Protein AF-A0A956KQZ9-F1 (afdb_monomer)

Sequence (153 aa):
MARKAAVLVLIGLALMGCQDGLDLLGSIDGHESFGSSGGTMQTPDGIVEVEVERGALAGEIEFSVGRLDDCMPRAVGCYEIEPAGLTLDQPVTVSLDVADLVSETGTLDAPQELTVYVQSRGRWIPVGSSTTDSALVIVELETLGPVALVPTT

Nearest PDB structures (foldseek):
  3ud2-assembly3_A  TM=7.512E-01  e=1.043E-05  Homo sapiens
  3ud2-assembly1_C  TM=6.882E-01  e=5.600E-05  Homo sapiens
  2kxs-assembly1_A  TM=6.429E-01  e=1.748E-04  Homo sapiens
  2kxr-assembly1_A  TM=5.606E-01  e=9.654E-03  Homo sapiens

pLDDT: mean 84.23, std 17.32, range [41.22, 98.31]

Structure (mmCIF, N/CA/C/O backbone):
data_AF-A0A956KQZ9-F1
#
_entry.id   AF-A0A956KQZ9-F1
#
loop_
_atom_site.group_PDB
_atom_site.id
_atom_site.type_symbol
_atom_site.label_atom_id
_atom_site.label_alt_id
_atom_site.label_comp_id
_atom_site.label_asym_id
_atom_site.label_entity_id
_atom_site.label_seq_id
_atom_site.pdbx_PDB_ins_code
_atom_site.Cartn_x
_atom_site.Cartn_y
_atom_site.Cartn_z
_atom_site.occupancy
_atom_site.B_iso_or_equiv
_atom_site.auth_seq_id
_atom_site.auth_comp_id
_atom_site.auth_asym_id
_atom_site.auth_atom_id
_atom_site.pdbx_PDB_model_num
ATOM 1 N N . MET A 1 1 ? -18.264 43.324 4.568 1.00 42.62 1 MET A N 1
ATOM 2 C CA . MET A 1 1 ? -17.672 42.977 5.879 1.00 42.62 1 MET A CA 1
ATOM 3 C C . MET A 1 1 ? -16.880 41.689 5.702 1.00 42.62 1 MET A C 1
ATOM 5 O O . MET A 1 1 ? -17.488 40.635 5.608 1.00 42.62 1 MET A O 1
ATOM 9 N N . ALA A 1 2 ? -15.557 41.773 5.546 1.00 41.22 2 ALA A N 1
ATOM 10 C CA . ALA A 1 2 ? -14.693 40.617 5.301 1.00 41.22 2 ALA A CA 1
ATOM 11 C C . ALA A 1 2 ? -13.972 40.242 6.602 1.00 41.22 2 ALA A C 1
ATOM 13 O O . ALA A 1 2 ? -13.228 41.057 7.149 1.00 41.22 2 ALA A O 1
ATOM 14 N N . ARG A 1 3 ? -14.223 39.037 7.122 1.00 48.00 3 ARG A N 1
ATOM 15 C CA . ARG A 1 3 ? -13.504 38.495 8.279 1.00 48.00 3 ARG A CA 1
ATOM 16 C C . ARG A 1 3 ? -12.276 37.750 7.759 1.00 48.00 3 ARG A C 1
ATOM 18 O O . ARG A 1 3 ? -12.416 36.746 7.073 1.00 48.00 3 ARG A O 1
ATOM 25 N N . LYS A 1 4 ? -11.086 38.281 8.044 1.00 48.31 4 LYS A N 1
ATOM 26 C CA . LYS A 1 4 ? -9.807 37.607 7.791 1.00 48.31 4 LYS A CA 1
ATOM 27 C C . LYS A 1 4 ? -9.630 36.518 8.852 1.00 48.31 4 LYS A C 1
ATOM 29 O O . LYS A 1 4 ? -9.634 36.836 10.039 1.00 48.31 4 LYS A O 1
ATOM 34 N N . ALA A 1 5 ? -9.524 35.262 8.429 1.00 52.19 5 ALA A N 1
ATOM 35 C CA . ALA A 1 5 ? -9.181 34.143 9.300 1.00 52.19 5 ALA A CA 1
ATOM 36 C C . ALA A 1 5 ? -7.662 34.131 9.525 1.00 52.19 5 ALA A C 1
ATOM 38 O O . ALA A 1 5 ? -6.889 34.206 8.571 1.00 52.19 5 ALA A O 1
ATOM 39 N N . ALA A 1 6 ? -7.248 34.091 10.790 1.00 48.09 6 ALA A N 1
ATOM 40 C CA . ALA A 1 6 ? -5.859 33.926 11.187 1.00 48.09 6 ALA A CA 1
ATOM 41 C C . ALA A 1 6 ? -5.552 32.425 11.251 1.00 48.09 6 ALA A C 1
ATOM 43 O O . ALA A 1 6 ? -6.156 31.706 12.044 1.00 48.09 6 ALA A O 1
ATOM 44 N N . VAL A 1 7 ? -4.642 31.964 10.395 1.00 53.41 7 VAL A N 1
ATOM 45 C CA . VAL A 1 7 ? -4.077 30.612 10.455 1.00 53.41 7 VAL A CA 1
ATOM 46 C C . VAL A 1 7 ? -2.977 30.633 11.512 1.00 53.41 7 VAL A C 1
ATOM 48 O O . VAL A 1 7 ? -1.990 31.355 11.381 1.00 53.41 7 VAL A O 1
ATOM 51 N N . LEU A 1 8 ? -3.195 29.891 12.594 1.00 47.41 8 LEU A N 1
ATOM 52 C CA . LEU A 1 8 ? -2.246 29.711 13.684 1.00 47.41 8 LEU A CA 1
ATOM 53 C C . LEU A 1 8 ? -1.378 28.490 13.347 1.00 47.41 8 LEU A C 1
ATOM 55 O O . LEU A 1 8 ? -1.862 27.363 13.378 1.00 47.41 8 LEU A O 1
ATOM 59 N N . VAL A 1 9 ? -0.114 28.714 12.991 1.00 52.19 9 VAL A N 1
ATOM 60 C CA . VAL A 1 9 ? 0.866 27.642 12.768 1.00 52.19 9 VAL A CA 1
ATOM 61 C C . VAL A 1 9 ? 1.440 27.243 14.127 1.00 52.19 9 VAL A C 1
ATOM 63 O O . VAL A 1 9 ? 2.220 27.986 14.722 1.00 52.19 9 VAL A O 1
ATOM 66 N N . LEU A 1 10 ? 1.015 26.090 14.644 1.00 51.75 10 LEU A N 1
ATOM 67 C CA . LEU A 1 10 ? 1.613 25.448 15.814 1.00 51.75 10 LEU A CA 1
ATOM 68 C C . LEU A 1 10 ? 2.808 24.615 15.344 1.00 51.75 10 LEU A C 1
ATOM 70 O O . LEU A 1 10 ? 2.645 23.554 14.751 1.00 51.75 10 LEU A O 1
ATOM 74 N N . ILE A 1 11 ? 4.011 25.125 15.598 1.00 57.72 11 ILE A N 1
ATOM 75 C CA . ILE A 1 11 ? 5.265 24.391 15.419 1.00 57.72 11 ILE A CA 1
ATOM 76 C C . ILE A 1 11 ? 5.367 23.402 16.584 1.00 57.72 11 ILE A C 1
ATOM 78 O O . ILE A 1 11 ? 5.713 23.776 17.706 1.00 57.72 11 ILE A O 1
ATOM 82 N N . GLY A 1 12 ? 4.978 22.155 16.321 1.00 49.84 12 GLY A N 1
ATOM 83 C CA . GLY A 1 12 ? 5.134 21.031 17.235 1.00 49.84 12 GLY A CA 1
ATOM 84 C C . GLY A 1 12 ? 6.600 20.619 17.326 1.00 49.84 12 GLY A C 1
ATOM 85 O O . GLY A 1 12 ? 7.240 20.315 16.325 1.00 49.84 12 GLY A O 1
ATOM 86 N N . LEU A 1 13 ? 7.126 20.652 18.545 1.00 58.69 13 LEU A N 1
ATOM 87 C CA . LEU A 1 13 ? 8.475 20.257 18.923 1.00 58.69 13 LEU A CA 1
ATOM 88 C C . LEU A 1 13 ? 8.593 18.723 18.829 1.00 58.69 13 LEU A C 1
ATOM 90 O O . LEU A 1 13 ? 7.997 18.017 19.641 1.00 58.69 13 LEU A O 1
ATOM 94 N N . ALA A 1 14 ? 9.335 18.207 17.847 1.00 51.03 14 ALA A N 1
ATOM 95 C CA . ALA A 1 14 ? 9.614 16.778 17.736 1.00 51.03 14 ALA A CA 1
ATOM 96 C C . ALA A 1 14 ? 10.553 16.339 18.872 1.00 51.03 14 ALA A C 1
ATOM 98 O O . ALA A 1 14 ? 11.700 16.783 18.965 1.00 51.03 14 ALA A O 1
ATOM 99 N N . LEU A 1 15 ? 10.044 15.484 19.761 1.00 53.75 15 LEU A N 1
ATOM 100 C CA . LEU A 1 15 ? 10.846 14.760 20.738 1.00 53.75 15 LEU A CA 1
ATOM 101 C C . LEU A 1 15 ? 11.650 13.695 19.994 1.00 53.75 15 L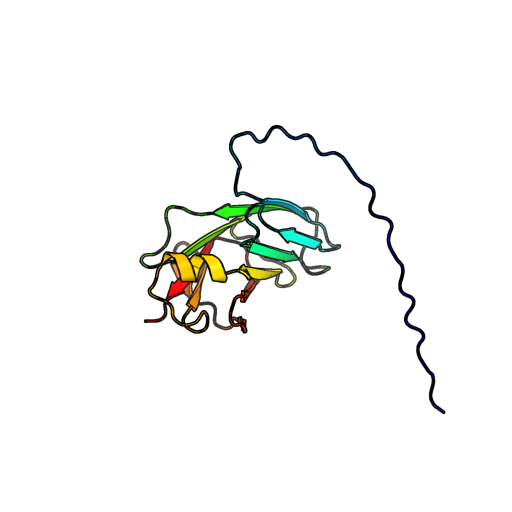EU A C 1
ATOM 103 O O . LEU A 1 15 ? 11.100 12.754 19.433 1.00 53.75 15 LEU A O 1
ATOM 107 N N . MET A 1 16 ? 12.964 13.883 19.999 1.00 58.47 16 MET A N 1
ATOM 108 C CA . MET A 1 16 ? 13.949 12.961 19.455 1.00 58.47 16 MET A CA 1
ATOM 109 C C . MET A 1 16 ? 14.029 11.736 20.377 1.00 58.47 16 MET A C 1
ATOM 111 O O . MET A 1 16 ? 14.723 11.755 21.394 1.00 58.47 16 MET A O 1
ATOM 115 N N . GLY A 1 17 ? 13.249 10.702 20.066 1.00 50.97 17 GLY A N 1
ATOM 116 C CA . GLY A 1 17 ? 13.394 9.375 20.654 1.00 50.97 17 GLY A CA 1
ATOM 117 C C . GLY A 1 17 ? 14.443 8.586 19.876 1.00 50.97 17 GLY A C 1
ATOM 118 O O . GLY A 1 17 ? 14.237 8.287 18.706 1.00 50.97 17 GLY A O 1
ATOM 119 N N . CYS A 1 18 ? 15.569 8.257 20.514 1.00 54.16 18 CYS A N 1
ATOM 120 C CA . CYS A 1 18 ? 16.471 7.218 20.021 1.00 54.16 18 CYS A CA 1
ATOM 121 C C . CYS A 1 18 ? 15.735 5.874 20.062 1.00 54.16 18 CYS A C 1
ATOM 123 O O . CYS A 1 18 ? 15.503 5.335 21.145 1.00 54.16 18 CYS A O 1
ATOM 125 N N . GLN A 1 19 ? 15.390 5.330 18.899 1.00 50.03 19 GLN A N 1
ATOM 126 C CA . GLN A 1 19 ? 15.117 3.906 18.730 1.00 50.03 19 GLN A CA 1
ATOM 127 C C . GLN A 1 19 ? 16.396 3.254 18.197 1.00 50.03 19 GLN A C 1
ATOM 129 O O . GLN A 1 19 ? 16.577 3.082 16.998 1.00 50.03 19 GLN A O 1
ATOM 134 N N . ASP A 1 20 ? 17.315 2.925 19.107 1.00 47.59 20 ASP A N 1
ATOM 135 C CA . ASP A 1 20 ? 18.424 2.013 18.815 1.00 47.59 20 ASP A CA 1
ATOM 136 C C . ASP A 1 20 ? 17.873 0.576 18.799 1.00 47.59 20 ASP A C 1
ATOM 138 O O . ASP A 1 20 ? 17.971 -0.169 19.777 1.00 47.59 20 ASP A O 1
ATOM 142 N N . GLY A 1 21 ? 17.221 0.218 17.692 1.00 49.91 21 GLY A N 1
ATOM 143 C CA . GLY A 1 21 ? 16.842 -1.147 17.341 1.00 49.91 21 GLY A CA 1
ATOM 144 C C . GLY A 1 21 ? 17.876 -1.727 16.381 1.00 49.91 21 GLY A C 1
ATOM 145 O O . GLY A 1 21 ? 18.077 -1.220 15.284 1.00 49.91 21 GLY A O 1
ATOM 146 N N . LEU A 1 22 ? 18.574 -2.770 16.820 1.00 45.88 22 LEU A N 1
ATOM 147 C CA . LEU A 1 22 ? 19.543 -3.546 16.043 1.00 45.88 22 LEU A CA 1
ATOM 148 C C . LEU A 1 22 ? 18.841 -4.379 14.945 1.00 45.88 22 LEU A C 1
ATOM 150 O O . LEU A 1 22 ? 18.826 -5.604 15.019 1.00 45.88 22 LEU A O 1
ATOM 154 N N . ASP A 1 23 ? 18.309 -3.731 13.908 1.00 45.66 23 ASP A N 1
ATOM 155 C CA . ASP A 1 23 ? 17.881 -4.371 12.654 1.00 45.66 23 ASP A CA 1
ATOM 156 C C . ASP A 1 23 ? 19.072 -4.472 11.691 1.00 45.66 23 ASP A C 1
ATOM 158 O O . ASP A 1 23 ? 19.242 -3.694 10.756 1.00 45.66 23 ASP A O 1
ATOM 162 N N . LEU A 1 24 ? 19.974 -5.424 11.949 1.00 48.03 24 LEU A N 1
ATOM 163 C CA . LEU A 1 24 ? 21.173 -5.633 11.118 1.00 48.03 24 LEU A CA 1
ATOM 164 C C . LEU A 1 24 ? 20.947 -6.516 9.883 1.00 48.03 24 LEU A C 1
ATOM 166 O O . LEU A 1 24 ? 21.907 -6.883 9.208 1.00 48.03 24 LEU A O 1
ATOM 170 N N . LEU A 1 25 ? 19.695 -6.809 9.551 1.00 47.50 25 LEU A N 1
ATOM 171 C CA . LEU A 1 25 ? 19.276 -7.290 8.239 1.00 47.50 25 LEU A CA 1
ATOM 172 C C . LEU A 1 25 ? 17.991 -6.527 7.930 1.0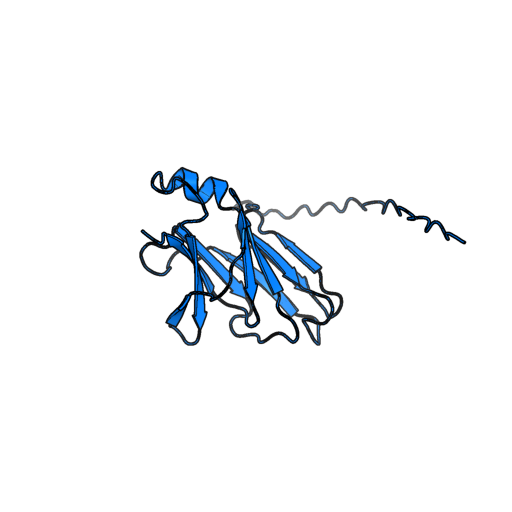0 47.50 25 LEU A C 1
ATOM 174 O O . LEU A 1 25 ? 16.944 -6.913 8.430 1.00 47.50 25 LEU A O 1
ATOM 178 N N . GLY A 1 26 ? 18.110 -5.391 7.236 1.00 51.31 26 GLY A N 1
ATOM 179 C CA . GLY A 1 26 ? 17.018 -4.435 7.041 1.00 51.31 26 GLY A CA 1
ATOM 180 C C . GLY A 1 26 ? 15.742 -5.123 6.575 1.00 51.31 26 GLY A C 1
ATOM 181 O O . GLY A 1 26 ? 15.654 -5.537 5.419 1.00 51.31 26 GLY A O 1
ATOM 182 N N . SER A 1 27 ? 14.786 -5.268 7.493 1.00 64.38 27 SER A N 1
ATOM 183 C CA . SER A 1 27 ? 13.428 -5.621 7.124 1.00 64.38 27 SER A CA 1
ATOM 184 C C . SER A 1 27 ? 12.876 -4.446 6.331 1.00 64.38 27 SER A C 1
ATOM 186 O O . SER A 1 27 ? 12.972 -3.298 6.764 1.00 64.38 27 SER A O 1
ATOM 188 N N . ILE A 1 28 ? 12.352 -4.730 5.146 1.00 74.69 28 ILE A N 1
ATOM 189 C CA . ILE A 1 28 ? 11.603 -3.754 4.348 1.00 74.69 28 ILE A CA 1
ATOM 190 C C . ILE A 1 28 ? 10.152 -3.649 4.829 1.00 74.69 28 ILE A C 1
ATOM 192 O O . ILE A 1 28 ? 9.373 -2.888 4.260 1.00 74.69 28 ILE A O 1
ATOM 196 N N . ASP A 1 29 ? 9.808 -4.390 5.884 1.00 84.31 29 ASP A N 1
ATOM 197 C CA . ASP A 1 29 ? 8.474 -4.402 6.448 1.00 84.31 29 ASP A CA 1
ATOM 198 C C . ASP A 1 29 ? 8.303 -3.231 7.426 1.00 84.31 29 ASP A C 1
ATOM 200 O O . ASP A 1 29 ? 9.088 -3.047 8.361 1.00 84.31 29 ASP A O 1
ATOM 204 N N . GLY A 1 30 ? 7.275 -2.415 7.200 1.00 88.56 30 GLY A N 1
ATOM 205 C CA . GLY A 1 30 ? 6.838 -1.379 8.134 1.00 88.56 30 GLY A CA 1
ATOM 206 C C . GLY A 1 30 ? 5.770 -1.923 9.079 1.00 88.56 30 GLY A C 1
ATOM 207 O O . GLY A 1 30 ? 4.910 -2.683 8.642 1.00 88.56 30 GLY A O 1
ATOM 208 N N . HIS A 1 31 ? 5.782 -1.504 10.347 1.00 94.12 31 HIS A N 1
ATOM 209 C CA . HIS A 1 31 ? 4.767 -1.870 11.341 1.00 94.12 31 HIS A CA 1
ATOM 210 C C . HIS A 1 31 ? 4.330 -0.646 12.153 1.00 94.12 31 HIS A C 1
ATOM 212 O O . HIS A 1 31 ? 5.179 0.088 12.656 1.00 94.12 31 HIS A O 1
ATOM 218 N N . GLU A 1 32 ? 3.023 -0.445 12.324 1.00 95.56 32 GLU A N 1
ATOM 219 C CA . GLU A 1 32 ? 2.470 0.633 13.154 1.00 95.56 32 GLU A CA 1
ATOM 220 C C . GLU A 1 32 ? 1.094 0.234 13.713 1.00 95.56 32 GLU A C 1
ATOM 222 O O . GLU A 1 32 ? 0.322 -0.465 13.063 1.00 95.56 32 GLU A O 1
ATOM 227 N N . SER A 1 33 ? 0.763 0.673 14.930 1.00 97.19 33 SER A N 1
ATOM 228 C CA . SER A 1 33 ? -0.578 0.504 15.504 1.00 97.19 33 SER A CA 1
ATOM 229 C C . SER A 1 33 ? -1.429 1.751 15.291 1.00 97.19 33 SER A C 1
ATOM 231 O O . SER A 1 33 ? -1.069 2.843 15.729 1.00 97.19 33 SER A O 1
ATOM 233 N N . PHE A 1 34 ? -2.600 1.577 14.682 1.00 97.25 34 PHE A N 1
ATOM 234 C CA . PHE A 1 34 ? -3.561 2.649 14.440 1.00 97.25 34 PHE A CA 1
ATOM 235 C C . PHE A 1 34 ? -4.839 2.438 15.236 1.00 97.25 34 PHE A C 1
ATOM 237 O O . PHE A 1 34 ? -5.363 1.333 15.320 1.00 97.25 34 PHE A O 1
ATOM 244 N N . GLY A 1 35 ? -5.381 3.523 15.784 1.00 96.94 35 GLY A N 1
ATOM 245 C CA . GLY A 1 35 ? -6.708 3.547 16.395 1.00 96.94 35 GLY A CA 1
ATOM 246 C C . GLY A 1 35 ? -7.684 4.426 15.620 1.00 96.94 35 GLY A C 1
ATOM 247 O O . GLY A 1 35 ? -7.420 4.881 14.508 1.00 96.94 35 GLY A O 1
ATOM 248 N N . SER A 1 36 ? -8.800 4.776 16.258 1.00 97.44 36 SER A N 1
ATOM 249 C CA . SER A 1 36 ? -9.831 5.638 15.661 1.00 97.44 36 SER A CA 1
ATOM 250 C C . SER A 1 36 ? -9.346 7.046 15.293 1.00 97.44 36 SER A C 1
ATOM 252 O O . SER A 1 36 ? -10.044 7.777 14.592 1.00 97.44 36 SER A O 1
ATOM 254 N N . SER A 1 37 ? -8.186 7.475 15.799 1.00 97.56 37 SER A N 1
ATOM 255 C CA . SER A 1 37 ? -7.569 8.753 15.435 1.00 97.56 37 SER A CA 1
ATOM 256 C C . SER A 1 37 ? -7.055 8.792 13.998 1.00 97.56 37 SER A C 1
ATOM 258 O O . SER A 1 37 ? -6.892 9.901 13.487 1.00 97.56 37 SER A O 1
ATOM 260 N N . GLY A 1 38 ? -6.832 7.629 13.376 1.00 97.62 38 GLY A N 1
ATOM 261 C CA . GLY A 1 38 ? -6.080 7.513 12.133 1.00 97.62 38 GLY A CA 1
ATOM 262 C C . GLY A 1 38 ? -4.576 7.695 12.351 1.00 97.62 38 GLY A C 1
ATOM 263 O O . GLY A 1 38 ? -4.109 7.741 13.497 1.00 97.62 38 GLY A O 1
ATOM 264 N N . GLY A 1 39 ? -3.839 7.824 11.252 1.00 97.75 39 GLY A N 1
ATOM 265 C CA . GLY A 1 39 ? -2.394 8.031 11.232 1.00 97.75 39 GLY A CA 1
ATOM 266 C C . GLY A 1 39 ? -1.793 7.730 9.861 1.00 97.75 39 GLY A C 1
ATOM 267 O O . GLY A 1 39 ? -2.513 7.439 8.913 1.00 97.75 39 GLY A O 1
ATOM 268 N N . THR A 1 40 ? -0.473 7.805 9.770 1.00 97.88 40 THR A N 1
ATOM 269 C CA . THR A 1 40 ? 0.290 7.502 8.554 1.00 97.88 40 THR A CA 1
ATOM 270 C C . THR A 1 40 ? 1.440 6.575 8.912 1.00 97.88 40 THR A C 1
ATOM 272 O O . THR A 1 40 ? 2.115 6.841 9.904 1.00 97.88 40 THR A O 1
ATOM 275 N N . MET A 1 41 ? 1.696 5.552 8.101 1.00 96.06 41 MET A N 1
ATOM 276 C CA . MET A 1 41 ? 2.939 4.773 8.146 1.00 96.06 41 MET A CA 1
ATOM 277 C C . MET A 1 41 ? 3.600 4.774 6.775 1.00 96.06 41 MET A C 1
ATOM 279 O O . MET A 1 41 ? 2.917 4.804 5.754 1.00 96.06 41 MET A O 1
ATOM 283 N N . GLN A 1 42 ? 4.923 4.684 6.765 1.00 95.44 42 GLN A N 1
ATOM 284 C CA . GLN A 1 42 ? 5.716 4.496 5.558 1.00 95.44 42 GLN A CA 1
ATOM 285 C C . GLN A 1 42 ? 6.624 3.281 5.751 1.00 95.44 42 GLN A C 1
ATOM 287 O O . GLN A 1 42 ? 7.145 3.067 6.849 1.00 95.44 42 GLN A O 1
ATOM 292 N N . THR A 1 43 ? 6.808 2.474 4.709 1.00 92.94 43 THR A N 1
ATOM 293 C CA . THR A 1 43 ? 7.775 1.373 4.734 1.00 92.94 43 THR A CA 1
ATOM 294 C C . THR A 1 43 ? 9.205 1.912 4.867 1.00 92.94 43 THR A C 1
ATOM 296 O O . THR A 1 43 ? 9.494 3.015 4.396 1.00 92.94 43 THR A O 1
ATOM 299 N N . PRO A 1 44 ? 10.141 1.162 5.480 1.00 90.88 44 PRO A N 1
ATOM 300 C CA . PRO A 1 44 ? 11.533 1.597 5.631 1.00 90.88 44 PRO A CA 1
ATOM 301 C C . PRO A 1 44 ? 12.253 1.928 4.315 1.00 90.88 44 PRO A C 1
ATOM 303 O O . PRO A 1 44 ? 13.184 2.734 4.311 1.00 90.88 44 PRO A O 1
ATOM 306 N N . ASP A 1 45 ? 11.835 1.313 3.206 1.00 87.81 45 ASP A N 1
ATOM 307 C CA . ASP A 1 45 ? 12.346 1.593 1.860 1.00 87.81 45 ASP A CA 1
ATOM 308 C C . ASP A 1 45 ? 11.725 2.847 1.215 1.00 87.81 45 ASP A C 1
ATOM 310 O O . ASP A 1 45 ? 12.174 3.278 0.157 1.00 87.81 45 ASP A O 1
ATOM 314 N N . GLY A 1 46 ? 10.726 3.458 1.857 1.00 91.62 46 GLY A N 1
ATOM 315 C CA . GLY A 1 46 ? 10.044 4.659 1.388 1.00 91.62 46 GLY A CA 1
ATOM 316 C C . GLY A 1 46 ? 9.043 4.425 0.257 1.00 91.62 46 GLY A C 1
ATOM 317 O O . GLY A 1 46 ? 8.397 5.384 -0.161 1.00 91.62 46 GLY A O 1
ATOM 318 N N . ILE A 1 47 ? 8.892 3.186 -0.227 1.00 92.31 47 ILE A N 1
ATOM 319 C CA . ILE A 1 47 ? 8.100 2.900 -1.427 1.00 92.31 47 ILE A CA 1
ATOM 320 C C . ILE A 1 47 ? 6.602 2.950 -1.140 1.00 92.31 47 ILE A C 1
ATOM 322 O O . ILE A 1 47 ? 5.848 3.452 -1.969 1.00 92.31 47 ILE A O 1
ATOM 326 N N . VAL A 1 48 ? 6.151 2.440 0.005 1.00 95.19 48 VAL A N 1
ATOM 327 C CA . VAL A 1 48 ? 4.725 2.401 0.339 1.00 95.19 48 VAL A CA 1
ATOM 328 C C . VAL A 1 48 ? 4.436 3.312 1.517 1.00 95.19 48 VAL A C 1
ATOM 330 O O . VAL A 1 48 ? 5.043 3.194 2.577 1.00 95.19 48 VAL A O 1
ATOM 333 N N . GLU A 1 49 ? 3.455 4.187 1.343 1.00 96.81 49 GLU A N 1
ATOM 334 C CA . GLU A 1 49 ? 2.845 4.974 2.408 1.00 96.81 49 GLU A CA 1
ATOM 335 C C . GLU A 1 49 ? 1.371 4.578 2.545 1.00 96.81 49 GLU A C 1
ATOM 337 O O . GLU A 1 49 ? 0.652 4.449 1.552 1.00 96.81 49 GLU A O 1
ATOM 342 N N . VAL A 1 50 ? 0.922 4.372 3.781 1.00 97.50 50 VAL A N 1
ATOM 343 C CA . VAL A 1 50 ? -0.474 4.085 4.122 1.00 97.50 50 VAL A CA 1
ATOM 344 C C . VAL A 1 50 ? -0.980 5.186 5.041 1.00 97.50 50 VAL A C 1
ATOM 346 O O . VAL A 1 50 ? -0.462 5.370 6.143 1.00 97.50 50 VAL A O 1
ATOM 349 N N . GLU A 1 51 ? -2.018 5.892 4.608 1.00 98.31 51 GLU A N 1
ATOM 350 C CA . GLU A 1 51 ? -2.757 6.867 5.403 1.00 98.31 51 GLU A CA 1
ATOM 351 C C . GLU A 1 51 ? -4.098 6.268 5.841 1.00 98.31 51 GLU A C 1
ATOM 353 O O . GLU A 1 51 ? -4.963 5.916 5.034 1.00 98.31 51 GLU A O 1
ATOM 358 N N . VAL A 1 52 ? -4.268 6.161 7.156 1.00 97.75 52 VAL A N 1
ATOM 359 C CA . VAL A 1 52 ? -5.499 5.728 7.807 1.00 97.75 52 VAL A CA 1
ATOM 360 C C . VAL A 1 52 ? -6.292 6.957 8.222 1.00 97.75 52 VAL A C 1
ATOM 362 O O . VAL A 1 52 ? -5.885 7.695 9.124 1.00 97.75 52 VAL A O 1
ATOM 365 N N . GLU A 1 53 ? -7.452 7.168 7.601 1.00 96.38 53 GLU A N 1
ATOM 366 C CA . GLU A 1 53 ? -8.320 8.290 7.948 1.00 96.38 53 GLU A CA 1
ATOM 367 C C . GLU A 1 53 ? -8.919 8.156 9.358 1.00 96.38 53 GLU A C 1
ATOM 369 O O . GLU A 1 53 ? -9.115 7.069 9.919 1.00 96.38 53 GLU A O 1
ATOM 374 N N . ARG A 1 54 ? -9.261 9.301 9.959 1.00 97.62 54 ARG A N 1
ATOM 375 C CA . ARG A 1 54 ? -9.924 9.323 11.264 1.00 97.62 54 ARG A CA 1
ATOM 376 C C . ARG A 1 54 ? -11.289 8.647 11.173 1.00 97.62 54 ARG A C 1
ATOM 378 O O . ARG A 1 54 ? -12.205 9.158 10.537 1.00 97.62 54 ARG A O 1
ATOM 385 N N . GLY A 1 55 ? -11.467 7.601 11.971 1.00 96.62 55 GLY A N 1
ATOM 386 C CA . GLY A 1 55 ? -12.702 6.825 12.005 1.00 96.62 55 GLY A CA 1
ATOM 387 C C . GLY A 1 55 ? -12.742 5.684 10.991 1.00 96.62 55 GLY A C 1
ATOM 388 O O . GLY A 1 55 ? -13.781 5.044 10.903 1.00 96.62 55 GLY A O 1
ATOM 389 N N . ALA A 1 56 ? -11.642 5.393 10.285 1.00 97.50 56 ALA A N 1
ATOM 390 C CA . ALA A 1 56 ? -11.520 4.176 9.481 1.00 97.50 56 ALA A CA 1
ATOM 391 C C . ALA A 1 56 ? -11.533 2.895 10.337 1.00 97.50 56 ALA A C 1
ATOM 393 O O . ALA A 1 56 ? -11.950 1.836 9.866 1.00 97.50 56 ALA A O 1
ATOM 394 N N . LEU A 1 57 ? -11.095 2.999 11.600 1.00 97.38 57 LEU A N 1
ATOM 395 C CA . LEU A 1 57 ? -10.994 1.894 12.553 1.00 97.38 57 LEU A CA 1
ATOM 396 C C . LEU A 1 57 ? -11.857 2.145 13.795 1.00 97.38 57 LEU A C 1
ATOM 398 O O . LEU A 1 57 ? -11.809 3.219 14.403 1.00 97.38 57 LEU A O 1
ATOM 402 N N . ALA A 1 58 ? -12.581 1.113 14.229 1.00 95.12 58 ALA A N 1
ATOM 403 C CA . ALA A 1 58 ? -13.367 1.132 15.464 1.00 95.12 58 ALA A CA 1
ATOM 404 C C . ALA A 1 58 ? -12.525 0.909 16.739 1.00 95.12 58 ALA A C 1
ATOM 406 O O . ALA A 1 58 ? -13.002 1.153 17.849 1.00 95.12 58 ALA A O 1
ATOM 407 N N . GLY A 1 59 ? -11.285 0.435 16.597 1.00 96.00 59 GLY A N 1
ATOM 408 C CA . GLY A 1 59 ? -10.382 0.106 17.697 1.00 96.00 59 GLY A CA 1
ATOM 409 C C . GLY A 1 59 ? -8.921 0.147 17.262 1.00 96.00 59 GLY A C 1
ATOM 410 O O . GLY A 1 59 ? -8.627 0.467 16.114 1.00 96.00 59 GLY A O 1
ATOM 411 N N . GLU A 1 60 ? -8.024 -0.147 18.199 1.00 98.06 60 GLU A N 1
ATOM 412 C CA . GLU A 1 60 ? -6.589 -0.237 17.924 1.00 98.06 60 GLU A CA 1
ATOM 413 C C . GLU A 1 60 ? -6.275 -1.527 17.159 1.00 98.06 60 GLU A C 1
ATOM 415 O O . GLU A 1 60 ? -6.675 -2.614 17.586 1.00 98.06 60 GLU A O 1
ATOM 420 N N . ILE A 1 61 ? -5.605 -1.393 16.016 1.00 97.94 61 ILE A N 1
ATOM 421 C CA . ILE A 1 61 ? -5.211 -2.485 15.127 1.00 97.94 61 ILE A CA 1
ATOM 422 C C . ILE A 1 61 ? -3.761 -2.250 14.702 1.00 97.94 61 ILE A C 1
ATOM 424 O O . ILE A 1 61 ? -3.397 -1.153 14.283 1.00 97.94 61 ILE A O 1
ATOM 428 N N . GLU A 1 62 ? -2.946 -3.294 14.809 1.00 97.75 62 GLU A N 1
ATOM 429 C CA . GLU A 1 62 ? -1.583 -3.316 14.284 1.00 97.75 62 GLU A CA 1
ATOM 430 C C . GLU A 1 62 ? -1.617 -3.579 12.778 1.00 97.75 62 GLU A C 1
ATOM 432 O O . GLU A 1 62 ? -2.243 -4.540 12.328 1.00 97.75 62 GLU A O 1
ATOM 437 N N . PHE A 1 63 ? -0.974 -2.702 12.014 1.00 97.31 63 PHE A N 1
ATOM 438 C CA . PHE A 1 63 ? -0.791 -2.816 10.576 1.00 97.31 63 PHE A CA 1
ATOM 439 C C . PHE A 1 63 ? 0.645 -3.241 10.295 1.00 97.31 63 PHE A C 1
ATOM 441 O O . PHE A 1 63 ? 1.578 -2.791 10.967 1.00 97.31 63 PHE A O 1
ATOM 448 N N . SER A 1 64 ? 0.817 -4.064 9.266 1.00 96.88 64 SER A N 1
ATOM 449 C CA . SER A 1 64 ? 2.118 -4.314 8.655 1.00 96.88 64 SER A CA 1
ATOM 450 C C . SER A 1 64 ? 2.031 -4.079 7.153 1.00 96.88 64 SER A C 1
ATOM 452 O O . SER A 1 64 ? 0.978 -4.280 6.541 1.00 96.88 64 SER A O 1
ATOM 454 N N . VAL A 1 65 ? 3.129 -3.620 6.562 1.00 96.81 65 VAL A N 1
ATOM 455 C CA . VAL A 1 65 ? 3.285 -3.537 5.111 1.00 96.81 65 VAL A CA 1
ATOM 456 C C . VAL A 1 65 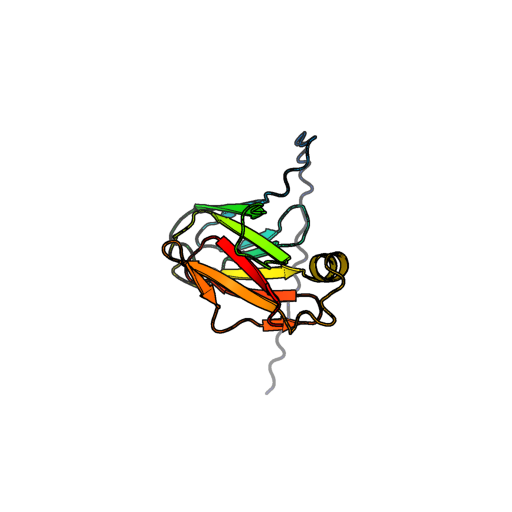? 4.604 -4.182 4.756 1.00 96.81 65 VAL A C 1
ATOM 458 O O . VAL A 1 65 ? 5.635 -3.698 5.208 1.00 96.81 65 VAL A O 1
ATOM 461 N N . GLY A 1 66 ? 4.567 -5.230 3.943 1.00 94.38 66 GLY A N 1
ATOM 462 C CA . GLY A 1 66 ? 5.760 -5.939 3.493 1.00 94.38 66 GLY A CA 1
ATOM 463 C C . GLY A 1 66 ? 5.744 -6.210 1.999 1.00 94.38 66 GLY A C 1
ATOM 464 O O . GLY A 1 66 ? 4.695 -6.158 1.353 1.00 94.38 66 GLY A O 1
ATOM 465 N N . ARG A 1 67 ? 6.909 -6.493 1.415 1.00 93.25 67 ARG A N 1
ATOM 466 C CA . ARG A 1 67 ? 7.002 -6.858 -0.007 1.00 93.25 67 ARG A CA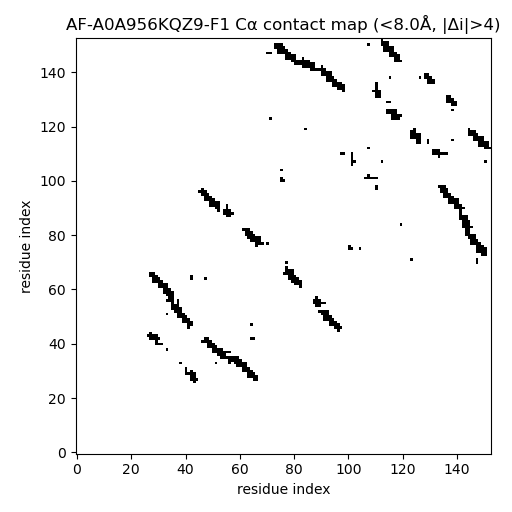 1
ATOM 467 C C . ARG A 1 67 ? 6.678 -8.337 -0.194 1.00 93.25 67 ARG A C 1
ATOM 469 O O . ARG A 1 67 ? 7.193 -9.191 0.520 1.00 93.25 67 ARG A O 1
ATOM 476 N N . LEU A 1 68 ? 5.881 -8.647 -1.212 1.00 92.44 68 LEU A N 1
ATOM 477 C CA . LEU A 1 68 ? 5.612 -10.022 -1.629 1.00 92.44 68 LEU A CA 1
ATOM 478 C C . LEU A 1 68 ? 6.523 -10.429 -2.789 1.00 92.44 68 LEU A C 1
ATOM 480 O O . LEU A 1 68 ? 6.480 -9.826 -3.863 1.00 92.44 68 LEU A O 1
ATOM 484 N N . ASP A 1 69 ? 7.301 -11.494 -2.589 1.00 87.81 69 ASP A N 1
ATOM 485 C CA . ASP A 1 69 ? 8.149 -12.075 -3.639 1.00 87.81 69 ASP A CA 1
ATOM 486 C C . ASP A 1 69 ? 7.336 -12.854 -4.687 1.00 87.81 69 ASP A C 1
ATOM 488 O O . ASP A 1 69 ? 7.654 -12.830 -5.878 1.00 87.81 69 ASP A O 1
ATOM 492 N N . ASP A 1 70 ? 6.277 -13.549 -4.257 1.00 88.00 70 ASP A N 1
ATOM 493 C CA . ASP A 1 70 ? 5.383 -14.308 -5.136 1.00 88.00 70 ASP A CA 1
ATOM 494 C C . ASP A 1 70 ? 4.128 -13.488 -5.442 1.00 88.00 70 ASP A C 1
ATOM 496 O O . ASP A 1 70 ? 3.190 -13.406 -4.646 1.00 88.00 70 ASP A O 1
ATOM 500 N N . CYS A 1 71 ? 4.127 -12.844 -6.607 1.00 89.19 71 CYS A N 1
ATOM 501 C CA . CYS A 1 71 ? 3.036 -11.990 -7.055 1.00 89.19 71 CYS A CA 1
ATOM 502 C C . CYS A 1 71 ? 2.393 -12.507 -8.346 1.00 89.19 71 CYS A C 1
ATOM 504 O O . CYS A 1 71 ? 2.842 -13.468 -8.974 1.00 89.19 71 CYS A O 1
ATOM 506 N N . MET A 1 72 ? 1.327 -11.838 -8.796 1.00 91.44 72 MET A N 1
ATOM 507 C CA . MET A 1 72 ? 0.778 -12.121 -10.117 1.00 91.44 72 MET A CA 1
ATOM 508 C C . MET A 1 72 ? 1.823 -11.891 -11.226 1.00 91.44 72 MET A C 1
ATOM 510 O O . MET A 1 72 ? 2.656 -10.986 -11.118 1.00 91.44 72 MET A O 1
ATOM 514 N N . PRO A 1 73 ? 1.775 -12.666 -12.325 1.00 90.69 73 PRO A N 1
ATOM 515 C CA . PRO A 1 73 ? 2.704 -12.495 -13.433 1.00 90.69 73 PRO A CA 1
ATOM 516 C C . PRO A 1 73 ? 2.728 -11.053 -13.944 1.00 90.69 73 PRO A C 1
ATOM 518 O O . PRO A 1 73 ? 1.675 -10.432 -14.088 1.00 90.69 73 PRO A O 1
ATOM 521 N N . ARG A 1 74 ? 3.927 -10.575 -14.297 1.00 91.00 74 ARG A N 1
ATOM 522 C CA . ARG A 1 74 ? 4.200 -9.216 -14.802 1.00 91.00 74 ARG A CA 1
ATOM 523 C C . ARG A 1 74 ? 4.060 -8.089 -13.774 1.00 91.00 74 ARG A C 1
ATOM 525 O O . ARG A 1 74 ? 4.222 -6.938 -14.166 1.00 91.00 74 ARG A O 1
ATOM 532 N N . ALA A 1 75 ? 3.773 -8.379 -12.505 1.00 92.81 75 ALA A N 1
ATOM 533 C CA . ALA A 1 75 ? 3.823 -7.345 -11.481 1.00 92.81 75 ALA A CA 1
ATOM 534 C C . ALA A 1 75 ? 5.247 -6.777 -11.368 1.00 92.81 75 ALA A C 1
ATOM 536 O O . ALA A 1 75 ? 6.220 -7.531 -11.341 1.00 92.81 75 ALA A O 1
ATOM 537 N N . VAL A 1 76 ? 5.353 -5.451 -11.320 1.00 90.94 76 VAL A N 1
ATOM 538 C CA . VAL A 1 76 ? 6.619 -4.726 -11.113 1.00 90.94 76 VAL A CA 1
ATOM 539 C C . VAL A 1 76 ? 6.840 -4.379 -9.641 1.00 90.94 76 VAL A C 1
ATOM 541 O O . VAL A 1 76 ? 7.966 -4.142 -9.224 1.00 90.94 76 VAL A O 1
ATOM 544 N N . GLY A 1 77 ? 5.772 -4.417 -8.843 1.00 91.44 77 GLY A N 1
ATOM 545 C CA . GLY A 1 77 ? 5.794 -4.279 -7.392 1.00 91.44 77 GLY A CA 1
ATOM 546 C C . GLY A 1 77 ? 4.613 -5.026 -6.783 1.00 91.44 77 GLY A C 1
ATOM 547 O O . GLY A 1 77 ? 3.547 -5.112 -7.401 1.00 91.44 77 GLY A O 1
ATOM 548 N N . CYS A 1 78 ? 4.816 -5.597 -5.601 1.00 94.50 78 CYS A N 1
ATOM 549 C CA . CYS A 1 78 ? 3.801 -6.360 -4.890 1.00 94.50 78 CYS A CA 1
ATOM 550 C C . CYS A 1 78 ? 4.005 -6.206 -3.392 1.00 94.50 78 CYS A C 1
ATOM 552 O O . CYS A 1 78 ? 5.113 -6.425 -2.903 1.00 94.50 78 CYS A O 1
ATOM 554 N N . TYR A 1 79 ? 2.943 -5.841 -2.689 1.00 95.69 79 TYR A N 1
ATOM 555 C CA . TYR A 1 79 ? 2.991 -5.522 -1.272 1.00 95.69 79 TYR A CA 1
ATOM 556 C C . TYR A 1 79 ? 1.814 -6.173 -0.560 1.00 95.69 79 TYR A C 1
ATOM 558 O O . TYR A 1 79 ? 0.694 -6.163 -1.069 1.00 95.69 79 TYR A O 1
ATOM 566 N N . GLU A 1 80 ? 2.062 -6.758 0.602 1.00 96.19 80 GLU A N 1
ATOM 567 C CA . GLU A 1 80 ? 1.030 -7.242 1.508 1.00 96.19 80 GLU A CA 1
ATOM 568 C C . GLU A 1 80 ? 0.779 -6.192 2.577 1.00 96.19 80 GLU A C 1
ATOM 570 O O . GLU A 1 80 ? 1.721 -5.704 3.192 1.00 96.19 80 GLU A O 1
ATOM 575 N N . ILE A 1 81 ? -0.493 -5.846 2.775 1.00 96.94 81 ILE A N 1
ATOM 576 C CA . ILE A 1 81 ? -0.937 -4.974 3.859 1.00 96.94 81 ILE A CA 1
ATOM 577 C C . ILE A 1 81 ? -1.765 -5.831 4.814 1.00 96.94 81 ILE A C 1
ATOM 579 O O . ILE A 1 81 ? -2.850 -6.299 4.445 1.00 96.94 81 ILE A O 1
ATOM 583 N N . GLU A 1 82 ? -1.260 -6.050 6.024 1.00 96.94 82 GLU A N 1
ATOM 584 C CA . GLU A 1 82 ? -1.945 -6.827 7.056 1.00 96.94 82 GLU A CA 1
ATOM 585 C C . GLU A 1 82 ? -2.668 -5.925 8.070 1.00 96.94 82 GLU A C 1
ATOM 587 O O . GLU A 1 82 ? -2.241 -4.793 8.299 1.00 96.94 82 GLU A O 1
ATOM 592 N N . PRO A 1 83 ? -3.750 -6.415 8.710 1.00 96.88 83 PRO A N 1
ATOM 593 C CA . PRO A 1 83 ? -4.355 -7.742 8.543 1.00 96.88 83 PRO A CA 1
ATOM 594 C C . PRO A 1 83 ? -5.188 -7.864 7.259 1.00 96.88 83 PRO A C 1
ATOM 596 O O . PRO A 1 83 ? -6.160 -7.135 7.048 1.00 96.88 83 PRO A O 1
ATOM 599 N N . ALA A 1 84 ? -4.853 -8.847 6.419 1.00 95.44 84 ALA A N 1
ATOM 600 C CA . ALA A 1 84 ? -5.555 -9.078 5.162 1.00 95.44 84 ALA A CA 1
ATOM 601 C C . ALA A 1 84 ? -7.037 -9.436 5.388 1.00 95.44 84 ALA A C 1
ATOM 603 O O . ALA A 1 84 ? -7.397 -10.227 6.262 1.00 95.44 84 ALA A O 1
ATOM 604 N N . GLY A 1 85 ? -7.916 -8.869 4.562 1.00 95.62 85 GLY A N 1
ATOM 605 C CA . GLY A 1 85 ? -9.361 -9.073 4.634 1.00 95.62 85 GLY A CA 1
ATOM 606 C C . GLY A 1 85 ? -10.084 -8.213 5.673 1.00 95.62 85 GLY A C 1
ATOM 607 O O . GLY A 1 85 ? -11.308 -8.321 5.775 1.00 95.62 85 GLY A O 1
ATOM 608 N N . LEU A 1 86 ? -9.381 -7.350 6.416 1.00 96.75 86 LEU A N 1
ATOM 609 C CA . LEU A 1 86 ? -10.015 -6.367 7.291 1.00 96.75 86 LEU A CA 1
ATOM 610 C C . LEU A 1 86 ? -10.819 -5.364 6.458 1.00 96.75 86 LEU A C 1
ATOM 612 O O . LEU A 1 86 ? -10.253 -4.649 5.635 1.00 96.75 86 LEU A O 1
ATOM 616 N N . THR A 1 87 ? -12.132 -5.308 6.686 1.00 96.94 87 THR A N 1
ATOM 617 C CA . THR A 1 87 ? -13.015 -4.272 6.134 1.00 96.94 87 THR A CA 1
ATOM 618 C C . THR A 1 87 ? -12.980 -3.041 7.028 1.00 96.94 87 THR A C 1
ATOM 620 O O . THR A 1 87 ? -13.102 -3.165 8.247 1.00 96.94 87 THR A O 1
ATOM 623 N N . LEU A 1 88 ? -12.828 -1.874 6.416 1.00 96.69 88 LEU A N 1
ATOM 624 C CA . LEU A 1 88 ? -12.660 -0.601 7.105 1.00 96.69 88 LEU A CA 1
ATOM 625 C C . LEU A 1 88 ? -13.966 0.203 7.082 1.00 96.69 88 LEU A C 1
ATOM 627 O O . LEU A 1 88 ? -14.752 0.096 6.140 1.00 96.69 88 LEU A O 1
ATOM 631 N N . ASP A 1 89 ? -14.190 1.028 8.107 1.00 97.44 89 ASP A N 1
ATOM 632 C CA . ASP A 1 89 ? -15.363 1.915 8.172 1.00 97.44 89 ASP A CA 1
ATOM 633 C C . ASP A 1 89 ? -15.219 3.134 7.236 1.00 97.44 89 ASP A C 1
ATOM 635 O O . ASP A 1 89 ? -16.212 3.756 6.852 1.00 97.44 89 ASP A O 1
ATOM 639 N N . GLN A 1 90 ? -13.979 3.463 6.861 1.00 96.31 90 GLN A N 1
ATOM 640 C CA . GLN A 1 90 ? -13.605 4.439 5.836 1.00 96.31 90 GLN A CA 1
ATOM 641 C C . GLN A 1 90 ? -12.418 3.888 5.036 1.00 96.31 90 GLN A C 1
ATOM 643 O O . GLN A 1 90 ? -11.625 3.135 5.606 1.00 96.31 90 GLN A O 1
ATOM 648 N N . PRO A 1 91 ? -12.273 4.234 3.746 1.00 96.19 91 PRO A N 1
ATOM 649 C CA . PRO A 1 91 ? -11.128 3.796 2.962 1.00 96.19 91 PRO A CA 1
ATOM 650 C C . PRO A 1 91 ? -9.801 4.253 3.578 1.00 96.19 91 PRO A C 1
ATOM 652 O O . PRO A 1 91 ? -9.721 5.316 4.193 1.00 96.19 91 PRO A O 1
ATOM 655 N N . VAL A 1 92 ? -8.754 3.456 3.389 1.00 96.94 92 VAL A N 1
ATOM 656 C CA . VAL A 1 92 ? -7.369 3.892 3.613 1.00 96.94 92 VAL A CA 1
ATOM 657 C C . VAL A 1 92 ? -6.762 4.320 2.287 1.00 96.94 92 VAL A C 1
ATOM 659 O O . VAL A 1 92 ? -7.031 3.699 1.256 1.00 96.94 92 VAL A O 1
ATOM 662 N N . THR A 1 93 ? -5.920 5.344 2.315 1.00 97.88 93 THR A N 1
ATOM 663 C CA . THR A 1 93 ? -5.168 5.776 1.137 1.00 97.88 93 THR A CA 1
ATOM 664 C C . THR A 1 93 ? -3.824 5.068 1.135 1.00 97.88 93 THR A C 1
ATOM 666 O O . THR A 1 93 ? -3.078 5.139 2.107 1.00 97.88 93 THR A O 1
ATOM 669 N N . VAL A 1 94 ? -3.509 4.378 0.045 1.00 97.25 94 VAL A N 1
ATOM 670 C CA . VAL A 1 94 ? -2.212 3.740 -0.175 1.00 97.25 94 VAL A CA 1
ATOM 671 C C . VAL A 1 94 ? -1.523 4.440 -1.330 1.00 97.25 94 VAL A C 1
ATOM 673 O O . VAL A 1 94 ? -2.055 4.494 -2.441 1.00 97.25 94 VAL A O 1
ATOM 676 N N . SER A 1 95 ? -0.330 4.949 -1.063 1.00 96.31 95 SER A N 1
ATOM 677 C CA . SER A 1 95 ? 0.522 5.626 -2.029 1.00 96.31 95 SER A CA 1
ATOM 678 C C . SER A 1 95 ? 1.759 4.773 -2.284 1.00 96.31 95 SER A C 1
ATOM 680 O O . SER A 1 95 ? 2.423 4.347 -1.343 1.00 96.31 95 SER A O 1
ATOM 682 N N . LEU A 1 96 ? 2.061 4.513 -3.554 1.00 94.94 96 LEU A N 1
ATOM 683 C CA . LEU A 1 96 ? 3.231 3.753 -3.980 1.00 94.94 96 LEU A CA 1
ATOM 684 C C . LEU A 1 96 ? 4.149 4.650 -4.808 1.00 94.94 96 LEU A C 1
ATOM 686 O O . LEU A 1 96 ? 3.739 5.111 -5.879 1.00 94.94 96 LEU A O 1
ATOM 690 N N . ASP A 1 97 ? 5.369 4.888 -4.330 1.00 93.69 97 ASP A N 1
ATOM 691 C CA . ASP A 1 97 ? 6.428 5.516 -5.116 1.00 93.69 97 ASP A CA 1
ATOM 692 C C . ASP A 1 97 ? 6.955 4.507 -6.138 1.00 93.69 97 ASP A C 1
ATOM 694 O O . ASP A 1 97 ? 7.474 3.439 -5.816 1.00 93.69 97 ASP A O 1
ATOM 698 N N . VAL A 1 98 ? 6.771 4.828 -7.410 1.00 89.94 98 VAL A N 1
ATOM 699 C CA . VAL A 1 98 ? 7.113 3.943 -8.520 1.00 89.94 98 VAL A CA 1
ATOM 700 C C . VAL A 1 98 ? 8.315 4.434 -9.313 1.00 89.94 98 VAL A C 1
ATOM 702 O O . VAL A 1 98 ? 8.649 3.810 -10.318 1.00 89.94 98 VAL A O 1
ATOM 705 N N . ALA A 1 99 ? 8.975 5.522 -8.902 1.00 86.56 99 ALA A N 1
ATOM 706 C CA . ALA A 1 99 ? 10.116 6.071 -9.633 1.00 86.56 99 ALA A CA 1
ATOM 707 C C . ALA A 1 99 ? 11.247 5.038 -9.783 1.00 86.56 99 ALA A C 1
ATOM 709 O O . ALA A 1 99 ? 11.775 4.830 -10.884 1.00 86.56 99 ALA A O 1
ATOM 710 N N . ASP A 1 100 ? 11.559 4.332 -8.696 1.00 80.06 100 ASP A N 1
ATOM 711 C CA . ASP A 1 100 ? 12.609 3.314 -8.681 1.00 80.06 100 ASP A CA 1
ATOM 712 C C . ASP A 1 100 ? 12.144 2.010 -9.348 1.00 80.06 100 ASP A C 1
ATOM 714 O O . ASP A 1 100 ? 12.866 1.450 -10.176 1.00 80.06 100 ASP A O 1
ATOM 718 N N . LEU A 1 101 ? 10.896 1.584 -9.107 1.00 78.25 101 LEU A N 1
ATOM 719 C CA . LEU A 1 101 ? 10.315 0.381 -9.728 1.00 78.25 101 LEU A CA 1
ATOM 720 C C . LEU A 1 101 ? 10.279 0.481 -11.262 1.00 78.25 101 LEU A C 1
ATOM 722 O O . LEU A 1 101 ? 10.579 -0.474 -11.981 1.00 78.25 101 LEU A O 1
ATOM 726 N N . VAL A 1 102 ? 9.934 1.659 -11.784 1.00 74.25 102 VAL A N 1
ATOM 727 C CA . VAL A 1 102 ? 9.935 1.946 -13.222 1.00 74.25 102 VAL A CA 1
ATOM 728 C C . VAL A 1 102 ? 11.356 1.899 -13.784 1.00 74.25 102 VAL A C 1
ATOM 730 O O . VAL A 1 102 ? 11.589 1.263 -14.816 1.00 74.25 102 VAL A O 1
ATOM 733 N N . SER A 1 103 ? 12.313 2.506 -13.081 1.00 74.25 103 SER A N 1
ATOM 734 C CA . SER A 1 103 ? 13.714 2.575 -13.509 1.00 74.25 103 SER A CA 1
ATOM 735 C C . SER A 1 103 ? 14.374 1.194 -13.603 1.00 74.25 103 SER A C 1
ATOM 737 O O . SER A 1 103 ? 15.135 0.943 -14.538 1.00 74.25 103 SER A O 1
ATOM 739 N N . GLU A 1 104 ? 14.063 0.278 -12.682 1.00 71.75 104 GLU A N 1
ATOM 740 C CA . GLU A 1 104 ? 14.622 -1.082 -12.667 1.00 71.75 104 GLU A CA 1
ATOM 741 C C . GLU A 1 104 ? 14.125 -1.955 -13.823 1.00 71.75 104 GLU A C 1
ATOM 743 O O . GLU A 1 104 ? 14.871 -2.782 -14.354 1.00 71.75 104 GLU A O 1
ATOM 748 N N . THR A 1 105 ? 12.869 -1.777 -14.232 1.00 69.62 105 THR A N 1
ATOM 749 C CA . THR A 1 105 ? 12.269 -2.605 -15.289 1.00 69.62 105 THR A CA 1
ATOM 750 C C . THR A 1 105 ? 12.726 -2.192 -16.685 1.00 69.62 105 THR A C 1
ATOM 752 O O . THR A 1 105 ? 12.721 -3.016 -17.598 1.00 69.62 105 THR A O 1
ATOM 755 N N . GLY A 1 106 ? 13.139 -0.931 -16.868 1.00 65.81 106 GLY A N 1
ATOM 756 C CA . GLY A 1 106 ? 13.600 -0.389 -18.151 1.00 65.81 106 GLY A CA 1
ATOM 757 C C . GLY A 1 106 ? 12.538 -0.393 -19.260 1.00 65.81 106 GLY A C 1
ATOM 758 O O . GLY A 1 106 ? 12.875 -0.175 -20.423 1.00 65.81 106 GLY A O 1
ATOM 759 N N . THR A 1 107 ? 11.279 -0.679 -18.919 1.00 60.38 107 THR A N 1
ATOM 760 C CA . THR A 1 107 ? 10.177 -0.906 -19.869 1.00 60.38 107 THR A CA 1
ATOM 761 C C . THR A 1 107 ? 9.026 0.078 -19.731 1.00 60.38 107 THR A C 1
ATOM 763 O O . THR A 1 107 ? 8.119 0.046 -20.553 1.00 60.38 107 THR A O 1
ATOM 766 N N . LEU A 1 108 ? 9.030 0.915 -18.696 1.00 65.56 108 LEU A N 1
ATOM 767 C CA . LEU A 1 108 ? 7.950 1.855 -18.432 1.00 65.56 108 LEU A CA 1
ATOM 768 C C . LEU A 1 108 ? 8.453 3.274 -18.686 1.00 65.56 108 LEU A C 1
ATOM 770 O O . LEU A 1 108 ? 9.288 3.786 -17.948 1.00 65.56 108 LEU A O 1
ATOM 774 N N . ASP A 1 109 ? 7.934 3.912 -19.733 1.00 68.12 109 ASP A N 1
ATOM 775 C CA . ASP A 1 109 ? 8.244 5.316 -20.027 1.00 68.12 109 ASP A CA 1
ATOM 776 C C . ASP A 1 109 ? 7.445 6.272 -19.115 1.00 68.12 109 ASP A C 1
ATOM 778 O O . ASP A 1 109 ? 7.822 7.434 -18.946 1.00 68.12 109 ASP A O 1
ATOM 782 N N . ALA A 1 110 ? 6.343 5.797 -18.513 1.00 72.81 110 ALA A N 1
ATOM 783 C CA . ALA A 1 110 ? 5.497 6.580 -17.616 1.00 72.81 110 ALA A CA 1
ATOM 784 C C . ALA A 1 110 ? 4.717 5.709 -16.605 1.00 72.81 110 ALA A C 1
ATO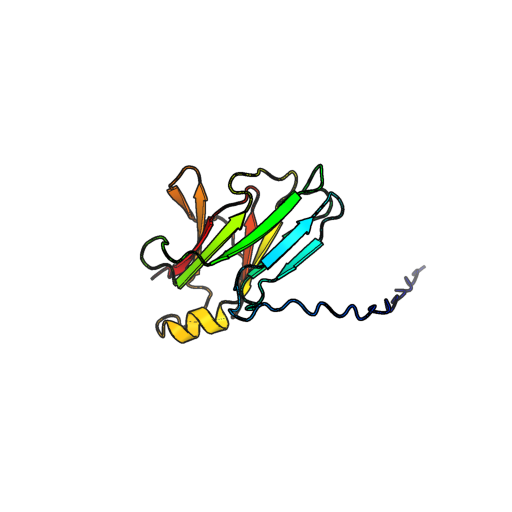M 786 O O . ALA A 1 110 ? 4.082 4.729 -17.000 1.00 72.81 110 ALA A O 1
ATOM 787 N N . PRO A 1 111 ? 4.622 6.115 -15.323 1.00 71.88 111 PRO A N 1
ATOM 788 C CA . PRO A 1 111 ? 3.760 5.468 -14.324 1.00 71.88 111 PRO A CA 1
ATOM 789 C C . PRO A 1 111 ? 2.288 5.344 -14.696 1.00 71.88 111 PRO A C 1
ATOM 791 O O . PRO A 1 111 ? 1.611 4.446 -14.211 1.00 71.88 111 PRO A O 1
ATOM 794 N N . GLN A 1 112 ? 1.788 6.225 -15.568 1.00 77.75 112 GLN A N 1
ATOM 795 C CA . GLN A 1 112 ? 0.397 6.226 -16.045 1.00 77.75 112 GLN A CA 1
ATOM 796 C C . GLN A 1 112 ? 0.010 4.925 -16.764 1.00 77.75 112 GLN A C 1
ATOM 798 O O . GLN A 1 112 ? -1.171 4.657 -16.965 1.00 77.75 112 GLN A O 1
ATOM 803 N N . GLU A 1 113 ? 0.995 4.112 -17.140 1.00 85.88 113 GLU A N 1
ATOM 804 C CA . GLU A 1 113 ? 0.796 2.798 -17.735 1.00 85.88 113 GLU A CA 1
ATOM 805 C C . GLU A 1 113 ? 0.676 1.680 -16.689 1.00 85.88 113 GLU A C 1
ATOM 807 O O . GLU A 1 113 ? 0.634 0.511 -17.064 1.00 85.88 113 GLU A O 1
ATOM 812 N N . LEU A 1 114 ? 0.604 1.992 -15.393 1.00 90.56 114 LEU A N 1
ATOM 813 C CA . LEU A 1 114 ? 0.405 1.013 -14.326 1.00 90.56 114 LEU A CA 1
ATOM 814 C C . LEU A 1 114 ? -1.076 0.866 -13.965 1.00 90.56 114 LEU A C 1
ATOM 816 O O . LEU A 1 114 ? -1.817 1.835 -13.834 1.00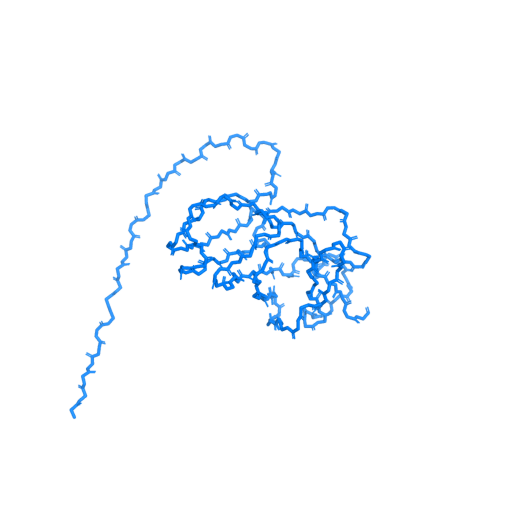 90.56 114 LEU A O 1
ATOM 820 N N . THR A 1 115 ? -1.504 -0.375 -13.754 1.00 93.12 115 THR A N 1
ATOM 821 C CA . THR A 1 115 ? -2.786 -0.720 -13.134 1.00 93.12 115 THR A CA 1
ATOM 822 C C . THR A 1 115 ? -2.537 -1.320 -11.761 1.00 93.12 115 THR A C 1
ATOM 824 O O . THR A 1 115 ? -1.735 -2.246 -11.617 1.00 93.12 115 THR A O 1
ATOM 827 N N . VAL A 1 116 ? -3.267 -0.822 -10.764 1.00 95.12 116 VAL A N 1
ATOM 828 C CA . VAL A 1 116 ? -3.291 -1.403 -9.422 1.00 95.12 116 VAL A CA 1
ATOM 829 C C . VAL A 1 116 ? -4.250 -2.586 -9.402 1.00 95.12 116 VAL A C 1
ATOM 831 O O . VAL A 1 116 ? -5.407 -2.469 -9.808 1.00 95.12 116 VAL A O 1
ATOM 834 N N . TYR A 1 117 ? -3.784 -3.722 -8.903 1.00 96.88 117 TYR A N 1
ATOM 835 C CA . TYR A 1 117 ? -4.600 -4.890 -8.605 1.00 96.88 117 TYR A CA 1
ATOM 836 C C . TYR A 1 117 ? -4.625 -5.131 -7.103 1.00 96.88 117 TYR A C 1
ATOM 838 O O . TYR A 1 117 ? -3.613 -4.982 -6.429 1.00 96.88 117 TYR A O 1
ATOM 846 N N . VAL A 1 118 ? -5.771 -5.570 -6.595 1.00 96.38 118 VAL A N 1
ATOM 847 C CA . VAL A 1 118 ? -5.934 -6.025 -5.210 1.00 96.38 118 VAL A CA 1
ATOM 848 C C . VAL A 1 118 ? -6.344 -7.485 -5.199 1.00 96.38 118 VAL A C 1
ATOM 850 O O . VAL A 1 118 ? -7.095 -7.937 -6.072 1.00 96.38 118 VAL A O 1
ATOM 853 N N . GLN A 1 119 ? -5.864 -8.248 -4.222 1.00 95.69 119 GLN A N 1
ATOM 854 C CA . GLN A 1 119 ? -6.281 -9.633 -4.071 1.00 95.69 119 GLN A CA 1
ATOM 855 C C . GLN A 1 119 ? -7.553 -9.722 -3.222 1.00 95.69 119 GLN A C 1
ATOM 857 O O . GLN A 1 119 ? -7.570 -9.404 -2.040 1.00 95.69 119 GLN A O 1
ATOM 862 N N . SER A 1 120 ? -8.631 -10.229 -3.817 1.00 92.94 120 SER A N 1
ATOM 863 C CA . SER A 1 120 ? -9.884 -10.522 -3.125 1.00 92.94 120 SER A CA 1
ATOM 864 C C . SER A 1 120 ? -10.278 -11.974 -3.355 1.00 92.94 120 SER A C 1
ATOM 866 O O . SER A 1 120 ? -10.431 -12.426 -4.493 1.00 92.94 120 SER A O 1
ATOM 868 N N . ARG A 1 121 ? -10.442 -12.733 -2.263 1.00 91.00 121 ARG A N 1
ATOM 869 C CA . ARG A 1 121 ? -10.834 -14.157 -2.292 1.00 91.00 121 ARG A CA 1
ATOM 870 C C . ARG A 1 121 ? -9.941 -15.000 -3.218 1.00 91.00 121 ARG A C 1
ATOM 872 O O . ARG A 1 121 ? -10.438 -15.795 -4.016 1.00 91.00 121 ARG A O 1
ATOM 879 N N . GLY A 1 122 ? -8.625 -14.789 -3.134 1.00 91.00 122 GLY A N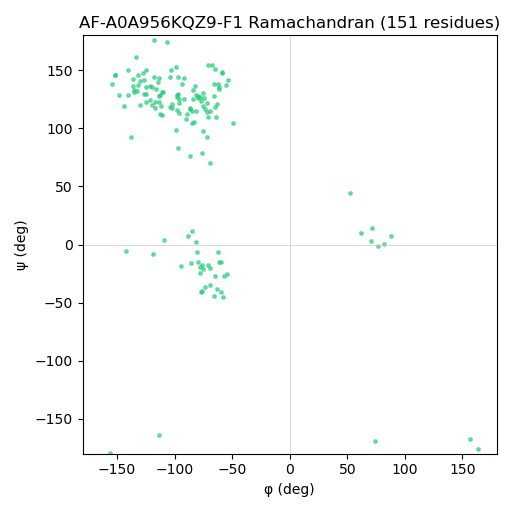 1
ATOM 880 C CA . GLY A 1 122 ? -7.623 -15.504 -3.933 1.00 91.00 122 GLY A CA 1
ATOM 881 C C . GLY A 1 122 ? -7.590 -15.119 -5.415 1.00 91.00 122 GLY A C 1
ATOM 882 O O . GLY A 1 122 ? -7.014 -15.843 -6.223 1.00 91.00 122 GLY A O 1
ATOM 883 N N . ARG A 1 123 ? -8.229 -14.010 -5.806 1.00 94.81 123 ARG A N 1
ATOM 884 C CA . ARG A 1 123 ? -8.210 -13.494 -7.179 1.00 94.81 123 ARG A CA 1
ATOM 885 C C . ARG A 1 123 ? -7.726 -12.055 -7.193 1.00 94.81 123 ARG A C 1
ATOM 887 O O . ARG A 1 123 ? -8.196 -11.247 -6.403 1.00 94.81 123 ARG A O 1
ATOM 894 N N . TRP A 1 124 ? -6.849 -11.739 -8.134 1.00 96.00 124 TRP A N 1
ATOM 895 C CA . TRP A 1 124 ? -6.439 -10.367 -8.414 1.00 96.00 124 TRP A CA 1
ATOM 896 C C . TRP A 1 124 ? -7.524 -9.655 -9.222 1.00 96.00 124 TRP A C 1
ATOM 898 O O . TRP A 1 124 ? -7.983 -10.168 -10.246 1.00 96.00 124 TRP A O 1
ATOM 908 N N . ILE A 1 125 ? -7.962 -8.498 -8.736 1.00 95.94 125 ILE A N 1
ATOM 909 C CA . ILE A 1 125 ? -9.009 -7.671 -9.338 1.00 95.94 125 ILE A CA 1
ATOM 910 C C . ILE A 1 125 ? -8.420 -6.274 -9.557 1.00 95.94 125 ILE A C 1
ATOM 912 O O . ILE A 1 125 ? -7.836 -5.737 -8.617 1.00 95.94 125 ILE A O 1
ATOM 916 N N . PRO A 1 126 ? -8.539 -5.683 -10.760 1.00 95.62 126 PRO A N 1
ATOM 917 C CA . PRO A 1 126 ? -8.062 -4.326 -10.984 1.00 95.62 126 PRO A CA 1
ATOM 918 C C . PRO A 1 126 ? -8.898 -3.346 -10.161 1.00 95.62 126 PRO A C 1
ATOM 920 O O . PRO A 1 126 ? -10.126 -3.468 -10.101 1.00 95.62 126 PRO A O 1
ATOM 923 N N . VAL A 1 127 ? -8.245 -2.367 -9.544 1.00 94.81 127 VAL A N 1
ATOM 924 C CA . VAL A 1 127 ? -8.945 -1.299 -8.835 1.00 94.81 127 VAL A CA 1
ATOM 925 C C . VAL A 1 127 ? -9.525 -0.327 -9.859 1.00 94.81 127 VAL A C 1
ATOM 927 O O . VAL A 1 127 ? -8.848 0.090 -10.796 1.00 94.81 127 VAL A O 1
ATOM 930 N N . GLY A 1 128 ? -10.812 -0.004 -9.716 1.00 85.44 128 GLY A N 1
ATOM 931 C CA . GLY A 1 128 ? -11.550 0.793 -10.704 1.00 85.44 128 GLY A CA 1
ATOM 932 C C . GLY A 1 128 ? -11.147 2.270 -10.759 1.00 85.44 128 GLY A C 1
ATOM 933 O O . GLY A 1 128 ? -11.449 2.943 -11.743 1.00 85.44 128 GLY A O 1
ATOM 934 N N . SER A 1 129 ? -10.471 2.766 -9.724 1.00 85.69 129 SER A N 1
ATOM 935 C CA . SER A 1 129 ? -9.969 4.132 -9.630 1.00 85.69 129 SER A CA 1
ATOM 936 C C . SER A 1 129 ? -8.627 4.148 -8.907 1.00 85.69 129 SER A C 1
ATOM 938 O O . SER A 1 129 ? -8.540 3.775 -7.741 1.00 85.69 129 SER A O 1
ATOM 940 N N . SER A 1 130 ? -7.598 4.618 -9.599 1.00 89.75 130 SER A N 1
ATOM 941 C CA . SER A 1 130 ? -6.321 5.017 -9.017 1.00 89.75 130 SER A CA 1
ATOM 942 C C . SER A 1 130 ? -5.953 6.386 -9.574 1.00 89.75 130 SER A C 1
ATOM 944 O O . SER A 1 130 ? -6.261 6.696 -10.728 1.00 89.75 130 SER A O 1
ATOM 946 N N . THR A 1 131 ? -5.304 7.210 -8.760 1.00 90.69 131 THR A N 1
ATOM 947 C CA . THR A 1 131 ? -4.695 8.454 -9.235 1.00 90.69 131 THR A CA 1
ATOM 948 C C . THR A 1 131 ? -3.224 8.184 -9.469 1.00 90.69 131 THR A C 1
ATOM 950 O O . THR A 1 131 ? -2.541 7.688 -8.580 1.00 90.69 131 THR A O 1
ATOM 953 N N . THR A 1 132 ? -2.733 8.504 -10.659 1.00 86.06 132 THR A N 1
ATOM 954 C CA . THR A 1 132 ? -1.330 8.289 -11.004 1.00 86.06 132 THR A CA 1
ATOM 955 C C . THR A 1 132 ? -0.685 9.607 -11.397 1.00 86.06 132 THR A C 1
ATOM 957 O O . THR A 1 132 ? -1.155 10.287 -12.310 1.00 86.06 132 THR A O 1
ATOM 960 N N . ASP A 1 133 ? 0.398 9.945 -10.709 1.00 84.62 133 ASP A N 1
ATOM 961 C CA . ASP A 1 133 ? 1.326 11.018 -11.054 1.00 84.62 133 ASP A CA 1
ATOM 962 C C . ASP A 1 133 ? 2.638 10.413 -11.593 1.00 84.62 133 ASP A C 1
ATOM 964 O O . ASP A 1 133 ? 2.832 9.199 -11.579 1.00 84.62 133 ASP A O 1
ATOM 968 N N . SER A 1 134 ? 3.565 11.237 -12.079 1.00 79.25 134 SER A N 1
ATOM 969 C CA . SER A 1 134 ? 4.818 10.815 -12.717 1.00 79.25 134 SER A CA 1
ATOM 970 C C . SER A 1 134 ? 5.776 10.018 -11.827 1.00 79.25 134 SER A C 1
ATOM 972 O O . SER A 1 134 ? 6.791 9.550 -12.334 1.00 79.25 134 SER A O 1
ATOM 974 N N . ALA A 1 135 ? 5.490 9.875 -10.534 1.00 87.31 135 ALA A N 1
ATOM 975 C CA . ALA A 1 135 ? 6.259 9.047 -9.605 1.00 87.31 135 ALA A CA 1
ATOM 976 C C . ALA A 1 135 ? 5.387 8.319 -8.572 1.00 87.31 135 ALA A C 1
ATOM 978 O O . ALA A 1 135 ? 5.909 7.521 -7.810 1.00 87.31 135 ALA A O 1
ATOM 979 N N . LEU A 1 136 ? 4.075 8.569 -8.533 1.00 91.44 136 LEU A N 1
ATOM 980 C CA . LEU A 1 136 ? 3.226 8.131 -7.429 1.00 91.44 136 LEU A CA 1
ATOM 981 C C . LEU A 1 136 ? 1.956 7.477 -7.958 1.00 91.44 136 LEU A C 1
ATOM 983 O O . LEU A 1 136 ? 1.277 8.036 -8.820 1.00 91.44 136 LEU A O 1
ATOM 987 N N . VAL A 1 137 ? 1.612 6.315 -7.418 1.00 94.12 137 VAL A N 1
ATOM 988 C CA . VAL A 1 137 ? 0.323 5.663 -7.643 1.00 94.12 137 VAL A CA 1
ATOM 989 C C . VAL A 1 137 ? -0.450 5.681 -6.334 1.00 94.12 137 VAL A C 1
ATOM 991 O O . VAL A 1 137 ? 0.002 5.112 -5.351 1.00 94.12 137 VAL A O 1
ATOM 994 N N . ILE A 1 138 ? -1.612 6.326 -6.327 1.00 95.31 138 ILE A N 1
ATOM 995 C CA . ILE A 1 138 ? -2.480 6.458 -5.157 1.00 95.31 138 ILE A CA 1
ATOM 996 C C . ILE A 1 138 ? -3.750 5.641 -5.384 1.00 95.31 138 ILE A C 1
ATOM 998 O O . ILE A 1 138 ? -4.405 5.764 -6.427 1.00 95.31 138 ILE A O 1
ATOM 1002 N N . VAL A 1 139 ? -4.116 4.830 -4.398 1.00 96.56 139 VAL A N 1
ATOM 1003 C CA . VAL A 1 139 ? -5.325 4.008 -4.402 1.00 96.56 139 VAL A CA 1
ATOM 1004 C C . VAL A 1 139 ? -6.030 4.072 -3.051 1.00 96.56 139 VAL A C 1
ATOM 1006 O O . VAL A 1 139 ? -5.386 4.089 -2.009 1.00 96.56 139 VAL A O 1
ATOM 1009 N N . GLU A 1 140 ? -7.359 4.081 -3.066 1.00 96.94 140 GLU A N 1
ATOM 1010 C CA . GLU A 1 140 ? -8.177 3.973 -1.857 1.00 96.94 140 GLU A CA 1
ATOM 1011 C C . GLU A 1 140 ? -8.640 2.523 -1.682 1.00 96.94 140 GLU A C 1
ATOM 1013 O O . GLU A 1 140 ? -9.178 1.916 -2.614 1.00 96.94 140 GLU A O 1
ATOM 1018 N N . LEU A 1 141 ? -8.432 1.952 -0.494 1.00 96.25 141 LEU A N 1
ATOM 1019 C CA . LEU A 1 141 ? -8.793 0.573 -0.175 1.00 96.25 141 LEU A CA 1
ATOM 1020 C C . LEU A 1 141 ? -9.852 0.528 0.928 1.00 96.25 141 LEU A C 1
ATOM 1022 O O . LEU A 1 141 ? -9.630 0.991 2.041 1.00 96.25 141 LEU A O 1
ATOM 1026 N N . GLU A 1 142 ? -10.988 -0.106 0.646 1.00 96.19 142 GLU A N 1
ATOM 1027 C CA . GLU A 1 142 ? -12.031 -0.399 1.648 1.00 96.19 142 GLU A CA 1
ATOM 1028 C C . GLU A 1 142 ? -11.764 -1.708 2.409 1.00 96.19 142 GLU A C 1
ATOM 1030 O O . GLU A 1 142 ? -12.397 -2.018 3.420 1.00 96.19 142 GLU A O 1
ATOM 1035 N N . THR A 1 143 ? -10.866 -2.542 1.885 1.00 96.44 143 THR A N 1
ATOM 1036 C CA . THR A 1 143 ? -10.465 -3.810 2.494 1.00 96.44 143 THR A CA 1
ATOM 1037 C C . THR A 1 143 ? -8.971 -4.002 2.312 1.00 96.44 143 THR A C 1
ATOM 1039 O O . THR A 1 143 ? -8.476 -3.907 1.188 1.00 96.44 143 THR A O 1
ATOM 1042 N N . LEU A 1 144 ? -8.269 -4.285 3.408 1.00 96.56 144 LEU A N 1
ATOM 1043 C CA . LEU A 1 144 ? -6.829 -4.529 3.386 1.00 96.56 144 LEU A CA 1
ATOM 1044 C C . LEU A 1 144 ? -6.491 -5.869 2.728 1.00 96.56 144 LEU A C 1
ATOM 1046 O O . LEU A 1 144 ? -7.285 -6.815 2.745 1.00 96.56 144 LEU A O 1
ATOM 1050 N N . GLY A 1 145 ? -5.283 -5.966 2.186 1.00 96.44 145 GLY A N 1
ATOM 1051 C CA . GLY A 1 145 ? -4.740 -7.194 1.626 1.00 96.44 145 GLY A CA 1
ATOM 1052 C C . GLY A 1 145 ? -3.637 -6.924 0.606 1.00 96.44 145 GLY A C 1
ATOM 1053 O O . GLY A 1 145 ? -3.158 -5.795 0.498 1.00 96.44 145 GLY A O 1
ATOM 1054 N N . PRO A 1 146 ? -3.240 -7.954 -0.159 1.00 96.94 146 PRO A N 1
ATOM 1055 C CA . PRO A 1 146 ? -2.207 -7.820 -1.173 1.00 96.94 146 PRO A CA 1
ATOM 1056 C C . PRO A 1 146 ? -2.571 -6.831 -2.284 1.00 96.94 146 PRO A C 1
ATOM 1058 O O . PRO A 1 146 ? -3.672 -6.883 -2.846 1.00 96.94 146 PRO A O 1
ATOM 1061 N N . VAL A 1 147 ? -1.604 -5.992 -2.643 1.00 96.81 147 VAL A N 1
ATOM 1062 C CA . VAL A 1 147 ? -1.653 -4.999 -3.718 1.00 96.81 147 VAL A CA 1
ATOM 1063 C C . VAL A 1 147 ? -0.531 -5.287 -4.712 1.00 96.81 147 VAL A C 1
ATOM 1065 O O . VAL A 1 147 ? 0.601 -5.556 -4.320 1.00 96.81 147 VAL A O 1
ATOM 1068 N N . ALA A 1 148 ? -0.828 -5.219 -6.006 1.00 96.12 148 ALA A N 1
ATOM 1069 C CA . ALA A 1 148 ? 0.143 -5.410 -7.075 1.00 96.12 148 ALA A CA 1
ATOM 1070 C C . ALA A 1 148 ? 0.074 -4.271 -8.093 1.00 96.12 148 ALA A C 1
ATOM 1072 O O . ALA A 1 148 ? -1.009 -3.821 -8.470 1.00 96.12 148 ALA A O 1
ATOM 1073 N N . LEU A 1 149 ? 1.236 -3.847 -8.580 1.00 93.94 149 LEU A N 1
ATOM 1074 C CA . LEU A 1 149 ? 1.380 -2.892 -9.674 1.00 93.94 149 LEU A CA 1
ATOM 1075 C C . LEU A 1 149 ? 1.732 -3.645 -10.948 1.00 93.94 149 LEU A C 1
ATOM 1077 O O . LEU A 1 149 ? 2.759 -4.321 -11.002 1.00 93.94 149 LEU A O 1
ATOM 1081 N N . VAL A 1 150 ? 0.897 -3.527 -11.977 1.00 93.06 150 VAL A N 1
ATOM 1082 C CA . VAL A 1 150 ? 1.075 -4.260 -13.235 1.00 93.06 150 VAL A CA 1
ATOM 1083 C C . VAL A 1 150 ? 1.064 -3.294 -14.421 1.00 93.06 150 VAL A C 1
ATOM 1085 O O . VAL A 1 150 ? 0.113 -2.522 -14.550 1.00 93.06 150 VAL A O 1
ATOM 1088 N N . PRO A 1 151 ? 2.060 -3.354 -15.321 1.00 90.69 151 PRO A N 1
ATOM 1089 C CA . PRO A 1 151 ? 2.034 -2.658 -16.604 1.00 90.69 151 PRO A CA 1
ATOM 1090 C C . PRO A 1 151 ? 0.793 -3.006 -17.434 1.00 90.69 151 PRO A C 1
ATOM 1092 O O . PRO A 1 151 ? 0.405 -4.169 -17.553 1.00 90.69 151 PRO A O 1
ATOM 1095 N N . THR A 1 152 ? 0.185 -1.997 -18.046 1.00 87.88 152 THR A N 1
ATOM 1096 C CA . THR A 1 152 ? -0.993 -2.122 -18.920 1.00 87.88 152 THR A CA 1
ATOM 1097 C C . THR A 1 152 ? -0.665 -2.675 -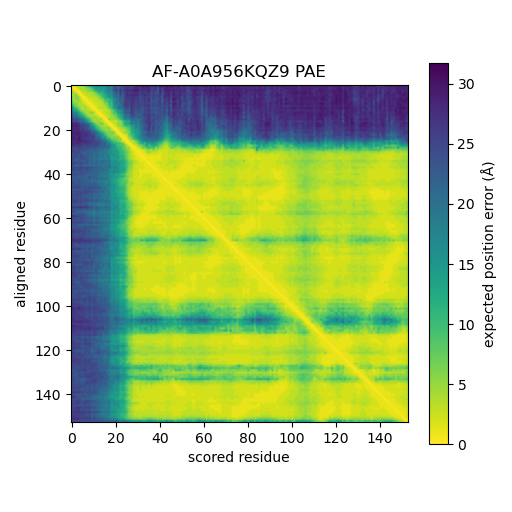20.308 1.00 87.88 152 THR A C 1
ATOM 1099 O O . THR A 1 152 ? -1.575 -3.149 -20.993 1.00 87.88 152 THR A O 1
ATOM 1102 N N . THR A 1 153 ? 0.610 -2.649 -20.713 1.00 73.44 153 THR A N 1
ATOM 1103 C CA . THR A 1 153 ? 1.108 -2.970 -22.060 1.00 73.44 153 THR A CA 1
ATOM 1104 C C . THR A 1 153 ? 1.970 -4.224 -22.056 1.00 73.44 153 THR A C 1
ATOM 1106 O O . THR A 1 153 ? 3.073 -4.236 -21.479 1.00 73.44 153 THR A O 1
#

Secondary structure (DSSP, 8-state):
---PPP-----------------SS----EEEEE-TT-EEEE-TTSSEEEEE-TTS-SS-EEEEEEE-SS-STT-SEEEEEESTTPEEEEEEEEEEE-HHHHHHHS--S-GGGEEEEEEETTEEEE-S-EEE-SSEEEEEEEE-S-EEEEE--

Radius of gyration: 17.79 Å; Cα contacts (8 Å, |Δi|>4): 308; chains: 1; bounding box: 39×58×43 Å

Mean predicted aligned error: 9.48 Å

Foldseek 3Di:
DDDDDDDDDDPDDDDDDDPPDPPVPDFQKWKDKDALQWDWTAGPVRFKIKTGHRQQHHGIDMWMKHWDPDDPPQFLTKIWIPPFFDFTPFWMKMKGFCPVSCVVVVPDPALVQKWKWFDDPNDTDTQPDWDDDRGMIIDTDRGGTMMTIHGND

Solvent-accessible surface area (backbone atoms only — not comparable to full-atom values): 9004 Å² total; per-residue (Å²): 140,86,83,82,81,83,83,80,84,79,84,78,82,81,79,86,72,86,78,90,69,90,65,88,68,80,63,55,53,23,74,51,76,37,35,41,76,26,52,75,51,58,24,76,77,62,37,43,34,43,38,40,44,68,50,20,34,98,47,78,45,69,34,38,38,33,77,43,89,86,61,68,89,74,48,70,45,32,35,37,32,41,58,62,70,45,74,43,78,37,52,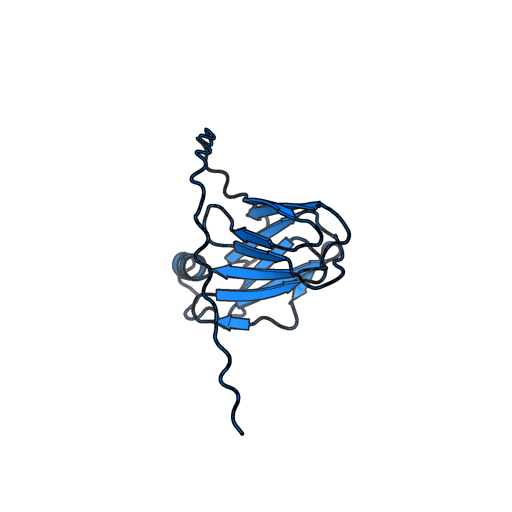29,42,38,38,35,52,39,55,64,52,33,62,75,66,75,74,56,95,51,53,74,45,53,42,52,28,35,50,54,97,94,36,80,42,74,58,94,66,66,53,63,45,88,40,36,42,35,37,73,38,54,51,40,27,41,38,33,35,26,66,75,120